Protein AF-A0A2V7R5C9-F1 (afdb_monomer_lite)

Sequence (155 aa):
MPHLMFEWVLRRARTRWPNRAVSVEPVPGDFPAPYDRPGANHTRFVSFADWICPTHCIEPALCPAIGAPRTWEMADAVRELAERLRAGGRPVSGPALFVCKHHVFGVGMFAADAVRAGDRLVQEAGSESAPAEILVGTISSCHGALNLLTLGRAP

pLDDT: mean 93.05, std 7.14, range [53.62, 98.06]

Secondary structure (DSSP, 8-state):
---HHHHHHHHHHHHH-TTS-EEEE---S----SEEEE-GGGPEEEES-SS---TT----SEETTTTEE----HHHHHHHHHHHHHHTT--EEEEEEEEEEEEETTEEEE-HHHHHHHHHHHHHHTTSSS-EEEEEEEE-SSEEEEEEEEE----

Structure (mmCIF, N/CA/C/O backbone):
data_AF-A0A2V7R5C9-F1
#
_entry.id   AF-A0A2V7R5C9-F1
#
loop_
_atom_site.group_PDB
_atom_site.id
_atom_site.type_symbol
_atom_site.label_atom_id
_atom_site.label_alt_id
_atom_site.label_comp_id
_atom_site.label_asym_id
_atom_site.label_entity_id
_atom_site.label_seq_id
_atom_site.pdbx_PDB_ins_code
_atom_site.Cartn_x
_atom_site.Cartn_y
_atom_site.Cartn_z
_atom_site.occupancy
_atom_site.B_iso_or_equiv
_atom_site.auth_seq_id
_atom_site.auth_comp_id
_atom_site.auth_asym_id
_atom_site.auth_atom_id
_atom_site.pdbx_PDB_model_num
ATOM 1 N N . MET A 1 1 ? -5.353 3.659 -8.947 1.00 53.62 1 MET A N 1
ATOM 2 C CA . MET A 1 1 ? -5.647 2.260 -8.569 1.00 53.62 1 MET A CA 1
ATOM 3 C C . MET A 1 1 ? -6.724 2.273 -7.495 1.00 53.62 1 MET A C 1
ATOM 5 O O . MET A 1 1 ? -6.524 2.972 -6.507 1.00 53.62 1 MET A O 1
ATOM 9 N N . PRO A 1 2 ? -7.872 1.602 -7.682 1.00 70.19 2 PRO A N 1
ATOM 10 C CA . PRO A 1 2 ? -8.896 1.552 -6.646 1.00 70.19 2 PRO A CA 1
ATOM 11 C C . PRO A 1 2 ? -8.364 0.745 -5.453 1.00 70.19 2 PRO A C 1
ATOM 13 O O . PRO A 1 2 ? -7.835 -0.353 -5.624 1.00 70.19 2 PRO A O 1
ATOM 16 N N . HIS A 1 3 ? -8.484 1.284 -4.243 1.00 88.69 3 HIS A N 1
ATOM 17 C CA . HIS A 1 3 ? -7.954 0.673 -3.020 1.00 88.69 3 HIS A CA 1
ATOM 18 C C . HIS A 1 3 ? -8.904 -0.412 -2.467 1.00 88.69 3 HIS A C 1
ATOM 20 O O . HIS A 1 3 ? -9.260 -0.437 -1.291 1.00 88.69 3 HIS A O 1
ATOM 26 N N . LEU A 1 4 ? -9.353 -1.319 -3.343 1.00 90.19 4 LEU A N 1
ATOM 27 C CA . LEU A 1 4 ? -10.437 -2.273 -3.067 1.00 90.19 4 LEU A CA 1
ATOM 28 C C . LEU A 1 4 ? -10.132 -3.215 -1.900 1.00 90.19 4 LEU A C 1
ATOM 30 O O . LEU A 1 4 ? -11.039 -3.577 -1.153 1.00 90.19 4 LEU A O 1
ATOM 34 N N . MET A 1 5 ? -8.868 -3.604 -1.725 1.00 95.06 5 MET A N 1
ATOM 35 C CA . MET A 1 5 ? -8.495 -4.498 -0.630 1.00 95.06 5 MET A CA 1
ATOM 36 C C . MET A 1 5 ? -8.593 -3.813 0.733 1.00 95.06 5 MET A C 1
ATOM 38 O O . MET A 1 5 ? -8.994 -4.458 1.699 1.00 95.06 5 MET A O 1
ATOM 42 N N . PHE A 1 6 ? -8.309 -2.511 0.813 1.00 96.25 6 PHE A N 1
ATOM 43 C CA . PHE A 1 6 ? -8.552 -1.753 2.038 1.00 96.25 6 PHE A CA 1
ATOM 44 C C . PHE A 1 6 ? -10.044 -1.633 2.331 1.00 96.25 6 PHE A C 1
ATOM 46 O O . PHE A 1 6 ? -10.461 -1.937 3.443 1.00 96.25 6 PHE A O 1
ATOM 53 N N . GLU A 1 7 ? -10.860 -1.295 1.330 1.00 95.12 7 GLU A N 1
ATOM 54 C CA . GLU A 1 7 ? -12.321 -1.250 1.483 1.00 95.12 7 GLU A CA 1
ATOM 55 C C . GLU A 1 7 ? -12.888 -2.591 1.974 1.00 95.12 7 GLU A C 1
ATOM 57 O O . GLU A 1 7 ? -13.764 -2.637 2.841 1.00 95.12 7 GLU A O 1
ATOM 62 N N . TRP A 1 8 ? -12.361 -3.704 1.460 1.00 96.19 8 TRP A N 1
ATOM 63 C CA . TRP A 1 8 ? -12.718 -5.044 1.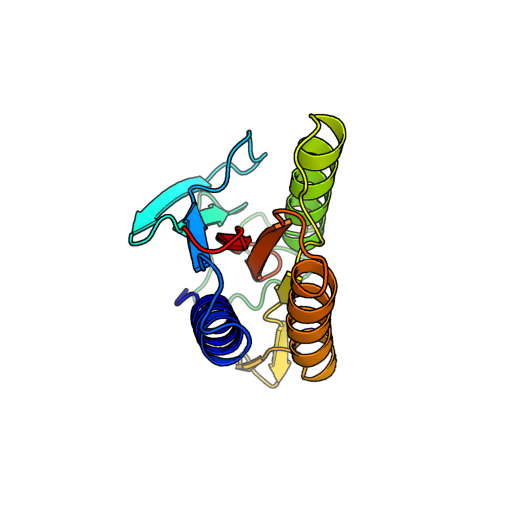915 1.00 96.19 8 TRP A CA 1
ATOM 64 C C . TRP A 1 8 ? -12.319 -5.292 3.378 1.00 96.19 8 TRP A C 1
ATOM 66 O O . TRP A 1 8 ? -13.162 -5.732 4.164 1.00 96.19 8 TRP A O 1
ATOM 76 N N . VAL A 1 9 ? -11.082 -4.965 3.773 1.00 96.62 9 VAL A N 1
ATOM 77 C CA . VAL A 1 9 ? -10.622 -5.083 5.170 1.00 96.62 9 VAL A CA 1
ATOM 78 C C . VAL A 1 9 ? -11.446 -4.200 6.107 1.00 96.62 9 VAL A C 1
ATOM 80 O O . VAL A 1 9 ? -11.881 -4.672 7.155 1.00 96.62 9 VAL A O 1
ATOM 83 N N . LEU A 1 10 ? -11.710 -2.947 5.734 1.00 96.62 10 LEU A N 1
ATOM 84 C CA . LEU A 1 10 ? -12.489 -1.998 6.528 1.00 96.62 10 LEU A CA 1
ATOM 85 C C . LEU A 1 10 ? -13.904 -2.524 6.789 1.00 96.62 10 LEU A C 1
ATOM 87 O O . LEU A 1 10 ? -14.383 -2.506 7.925 1.00 96.62 10 LEU A O 1
ATOM 91 N N . ARG A 1 11 ? -14.569 -3.041 5.749 1.00 96.69 11 ARG A N 1
ATOM 92 C CA . ARG A 1 11 ? -15.891 -3.670 5.888 1.00 96.69 11 ARG A CA 1
ATOM 93 C C . ARG A 1 11 ? -15.831 -4.881 6.814 1.00 96.69 11 ARG A C 1
ATOM 95 O O . ARG A 1 11 ? -16.659 -4.987 7.714 1.00 96.69 11 ARG A O 1
ATOM 102 N N . ARG A 1 12 ? -14.827 -5.751 6.657 1.00 97.06 12 ARG A N 1
ATOM 103 C CA . ARG A 1 12 ? -14.637 -6.914 7.540 1.00 97.06 12 ARG A CA 1
ATOM 104 C C . ARG A 1 12 ? -14.390 -6.516 8.988 1.00 97.06 12 ARG A C 1
ATOM 106 O O . ARG A 1 12 ? -14.970 -7.135 9.872 1.00 97.06 12 ARG A O 1
ATOM 113 N N . ALA A 1 13 ? -13.584 -5.487 9.237 1.00 96.00 13 ALA A N 1
ATOM 114 C CA . ALA A 1 13 ? -13.335 -4.970 10.578 1.00 96.00 13 ALA A CA 1
ATOM 115 C C . ALA A 1 13 ? -14.633 -4.467 11.230 1.00 96.00 13 ALA A C 1
ATOM 117 O O . ALA A 1 13 ? -14.954 -4.879 12.342 1.00 96.00 13 ALA A O 1
ATOM 118 N N . ARG A 1 14 ? -15.432 -3.667 10.512 1.00 96.00 14 ARG A N 1
ATOM 119 C CA . ARG A 1 14 ? -16.734 -3.175 11.001 1.00 96.00 14 ARG A CA 1
ATOM 120 C C . ARG A 1 14 ? -17.719 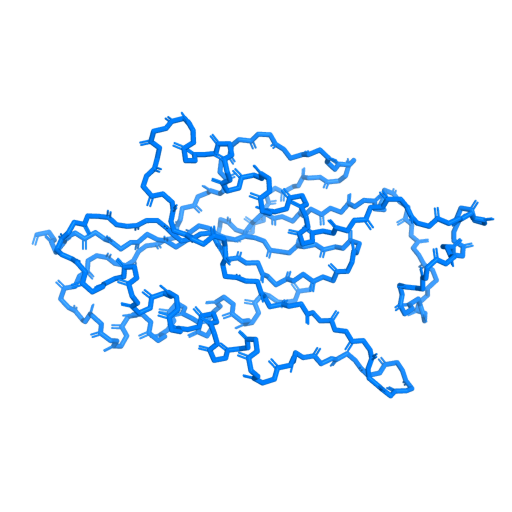-4.303 11.308 1.00 96.00 14 ARG A C 1
ATOM 122 O O . ARG A 1 14 ? -18.405 -4.250 12.320 1.00 96.00 14 ARG A O 1
ATOM 129 N N . THR A 1 15 ? -17.773 -5.337 10.468 1.00 96.56 15 THR A N 1
ATOM 130 C CA . THR A 1 15 ? -18.618 -6.515 10.721 1.00 96.56 15 THR A CA 1
ATOM 131 C C . THR A 1 15 ? -18.116 -7.341 11.905 1.00 96.56 15 THR A C 1
ATOM 133 O O . THR A 1 15 ? -18.918 -7.854 12.678 1.00 96.56 15 THR A O 1
ATOM 136 N N . ARG A 1 16 ? -16.795 -7.487 12.051 1.00 95.25 16 ARG A N 1
ATOM 137 C CA . ARG A 1 16 ? -16.173 -8.302 13.101 1.00 95.25 16 ARG A CA 1
ATOM 138 C C . ARG A 1 16 ? -16.289 -7.661 14.483 1.00 95.25 16 ARG A C 1
ATOM 140 O O . ARG A 1 16 ? -16.470 -8.379 15.462 1.00 95.25 16 ARG A O 1
ATOM 147 N N . TRP A 1 17 ? -16.205 -6.335 14.564 1.00 92.62 17 TRP A N 1
ATOM 148 C CA . TRP A 1 17 ? -16.277 -5.594 15.822 1.00 92.62 17 TRP A CA 1
ATOM 149 C C . TRP A 1 17 ? -17.340 -4.491 15.768 1.00 92.62 17 TRP A C 1
ATOM 151 O O . TRP A 1 17 ? -16.994 -3.310 15.741 1.00 92.62 17 TRP A O 1
ATOM 161 N N . PRO A 1 18 ? -18.637 -4.847 15.808 1.00 90.62 18 PRO A N 1
ATOM 162 C CA . PRO A 1 18 ? -19.720 -3.863 15.750 1.00 90.62 18 PRO A CA 1
ATOM 163 C C . PRO A 1 18 ? -19.719 -2.891 16.941 1.00 90.62 18 PRO A C 1
ATOM 165 O O . PRO A 1 18 ? -20.233 -1.784 16.831 1.00 90.62 18 PRO A O 1
ATOM 168 N N . ASN A 1 19 ? -19.103 -3.286 18.061 1.00 89.94 19 ASN A N 1
ATOM 169 C CA . ASN A 1 19 ? -19.026 -2.506 19.297 1.00 89.94 19 ASN A CA 1
ATOM 170 C C . ASN A 1 19 ? -17.645 -1.855 19.510 1.00 89.94 19 ASN A C 1
ATOM 172 O O . ASN A 1 19 ? -17.271 -1.577 20.645 1.00 89.94 19 ASN A O 1
ATOM 176 N N . ARG A 1 20 ? -16.837 -1.668 18.459 1.00 89.44 20 ARG A N 1
ATOM 177 C CA . ARG A 1 20 ? -15.567 -0.924 18.529 1.00 89.44 20 ARG A CA 1
ATOM 178 C C . ARG A 1 20 ? -15.617 0.291 17.613 1.00 89.44 20 ARG A C 1
ATOM 180 O O . ARG A 1 20 ? -16.244 0.252 16.558 1.00 89.44 20 ARG A O 1
ATOM 187 N N . ALA A 1 21 ? -14.899 1.348 17.984 1.00 92.88 21 ALA A N 1
ATOM 188 C CA . ALA A 1 21 ? -14.643 2.447 17.064 1.00 92.88 21 ALA A CA 1
ATOM 189 C C . ALA A 1 21 ? -13.718 1.957 15.936 1.00 92.88 21 ALA A C 1
ATOM 191 O O . ALA A 1 21 ? -12.579 1.572 16.195 1.00 92.88 21 ALA A O 1
ATOM 192 N N . VAL A 1 22 ? -14.216 1.956 14.697 1.00 95.56 22 VAL A N 1
ATOM 193 C CA . VAL A 1 22 ? -13.447 1.612 13.490 1.00 95.56 22 VAL A CA 1
ATOM 194 C C . VAL A 1 22 ? -13.396 2.839 12.581 1.00 95.56 22 VAL A C 1
ATOM 196 O O . VAL A 1 22 ? -14.393 3.154 11.919 1.00 95.56 22 VAL A O 1
ATOM 199 N N . SER A 1 23 ? -12.254 3.531 12.544 1.00 95.12 23 SER A N 1
ATOM 200 C CA . SER A 1 23 ? -12.047 4.723 11.709 1.00 95.12 23 SER A CA 1
ATOM 201 C C . SER A 1 23 ? -10.886 4.548 10.727 1.00 95.12 23 SER A C 1
ATOM 203 O O . SER A 1 23 ? -10.248 3.495 10.645 1.00 95.12 23 SER A O 1
ATOM 205 N N . VAL A 1 24 ? -10.704 5.557 9.880 1.00 96.25 24 VAL A N 1
ATOM 206 C CA . VAL A 1 24 ? -9.621 5.632 8.905 1.00 96.25 24 VAL A CA 1
ATOM 207 C C . VAL A 1 24 ? -8.932 6.959 9.133 1.00 96.25 24 VAL A C 1
ATOM 209 O O . VAL A 1 24 ? -9.595 7.990 9.084 1.00 96.25 24 VAL A O 1
ATOM 212 N N . GLU A 1 25 ? -7.628 6.925 9.355 1.00 95.56 25 GLU A N 1
ATOM 213 C CA . GLU A 1 25 ? -6.825 8.118 9.605 1.00 95.56 25 GLU A CA 1
ATOM 214 C C . GLU A 1 25 ? -5.838 8.368 8.453 1.00 95.56 25 GLU A C 1
ATOM 216 O O . GLU A 1 25 ? -5.492 7.435 7.710 1.00 95.56 25 GLU A O 1
ATOM 221 N N . PRO A 1 26 ? -5.347 9.612 8.288 1.00 95.44 26 PRO A N 1
ATOM 222 C CA . PRO A 1 26 ? -4.227 9.897 7.400 1.00 95.44 26 PRO A CA 1
ATOM 223 C C . PRO A 1 26 ? -3.009 9.028 7.733 1.00 95.44 26 PRO A C 1
ATOM 225 O O . PRO A 1 26 ? -2.638 8.885 8.896 1.00 95.44 26 PRO A O 1
ATOM 228 N N . VAL A 1 27 ? -2.345 8.490 6.707 1.00 96.81 27 VAL A N 1
ATOM 229 C CA . VAL A 1 27 ? -1.058 7.793 6.866 1.00 96.81 27 VAL A CA 1
ATOM 230 C C . VAL A 1 27 ? 0.035 8.829 7.162 1.00 96.81 27 VAL A C 1
ATOM 232 O O . VAL A 1 27 ? 0.361 9.609 6.262 1.00 96.81 27 VAL A O 1
ATOM 235 N N . PRO A 1 28 ? 0.625 8.859 8.371 1.00 95.56 28 PRO A N 1
ATOM 236 C CA . PRO A 1 28 ? 1.561 9.910 8.751 1.00 95.56 28 PRO A CA 1
ATOM 237 C C . PRO A 1 28 ? 3.003 9.572 8.371 1.00 95.56 28 PRO A C 1
ATOM 239 O O . PRO A 1 28 ? 3.302 8.478 7.891 1.00 95.56 28 PRO A O 1
ATOM 242 N N . GLY A 1 29 ? 3.897 10.523 8.639 1.00 94.06 29 GLY A N 1
ATOM 243 C CA . GLY A 1 29 ? 5.334 10.394 8.420 1.00 94.06 29 GLY A CA 1
ATOM 244 C C . GLY A 1 29 ? 5.741 10.599 6.965 1.00 94.06 29 GLY A C 1
ATOM 245 O O . GLY A 1 29 ? 4.907 10.608 6.059 1.00 94.06 29 GLY A O 1
ATOM 246 N N . ASP A 1 30 ? 7.038 10.750 6.742 1.00 94.06 30 ASP A N 1
ATOM 247 C CA . ASP A 1 30 ? 7.586 10.937 5.402 1.00 94.06 30 ASP A CA 1
ATOM 248 C C . ASP A 1 30 ? 7.688 9.603 4.655 1.00 94.06 30 ASP A C 1
ATOM 250 O O . ASP A 1 30 ? 7.996 8.550 5.237 1.00 94.06 30 ASP A O 1
ATOM 254 N N . PHE A 1 31 ? 7.438 9.658 3.347 1.00 96.00 31 PHE A N 1
ATOM 255 C CA . PHE A 1 31 ? 7.565 8.522 2.446 1.00 96.00 31 PHE A CA 1
ATOM 256 C C . PHE A 1 31 ? 8.584 8.866 1.354 1.00 96.00 31 PHE A C 1
ATOM 258 O O . PHE A 1 31 ? 8.430 9.894 0.696 1.00 96.00 31 PHE A O 1
ATOM 265 N N . PRO A 1 32 ? 9.633 8.050 1.144 1.00 92.62 32 PRO A N 1
ATOM 266 C CA . PRO A 1 32 ? 10.734 8.389 0.246 1.00 92.62 32 PRO A CA 1
ATOM 267 C C . PRO A 1 32 ? 10.374 8.101 -1.220 1.00 92.62 32 PRO A C 1
ATOM 269 O O . PRO A 1 32 ? 11.072 7.358 -1.903 1.00 92.62 32 PRO A O 1
ATOM 272 N N . ALA A 1 33 ? 9.261 8.655 -1.702 1.00 95.62 33 ALA A N 1
ATOM 273 C CA . ALA A 1 33 ? 8.820 8.526 -3.084 1.00 95.62 33 ALA A CA 1
ATOM 274 C C . ALA A 1 33 ? 8.669 9.914 -3.728 1.00 95.62 33 ALA A C 1
ATOM 276 O O . ALA A 1 33 ? 8.151 10.827 -3.086 1.00 95.62 33 ALA A O 1
ATOM 277 N N . PRO A 1 34 ? 9.089 10.087 -4.993 1.00 96.00 34 PRO A N 1
ATOM 278 C CA . PRO A 1 34 ? 8.988 11.362 -5.696 1.00 96.00 34 PRO A CA 1
ATOM 279 C C . PRO A 1 34 ? 7.532 11.803 -5.891 1.00 96.00 34 PRO A C 1
ATOM 281 O O . PRO A 1 34 ? 7.235 12.997 -5.871 1.00 96.00 34 PRO A O 1
ATOM 284 N N . TYR A 1 35 ? 6.605 10.850 -6.026 1.00 96.56 35 TYR A N 1
ATOM 285 C CA . TYR A 1 35 ? 5.180 11.128 -5.968 1.00 96.56 35 TYR A CA 1
ATOM 286 C C . TYR A 1 35 ? 4.608 10.686 -4.624 1.00 96.56 35 TYR A C 1
ATOM 288 O O . TYR A 1 35 ? 4.629 9.501 -4.287 1.00 96.56 35 TYR A O 1
ATOM 296 N N . ASP A 1 36 ? 4.027 11.638 -3.903 1.00 97.25 36 ASP A N 1
ATOM 297 C CA . ASP A 1 36 ? 3.338 11.414 -2.638 1.00 97.25 36 ASP A CA 1
ATOM 298 C C . ASP A 1 36 ? 2.216 12.443 -2.479 1.00 97.25 36 ASP A C 1
ATOM 300 O O . ASP A 1 36 ? 2.459 13.650 -2.368 1.00 97.25 36 ASP A O 1
ATOM 304 N N . ARG A 1 37 ? 0.963 11.987 -2.561 1.00 95.69 37 ARG A N 1
ATOM 305 C CA . ARG A 1 37 ? -0.214 12.860 -2.550 1.00 95.69 37 ARG A CA 1
ATOM 306 C C . ARG A 1 37 ? -1.331 12.296 -1.677 1.00 95.69 37 ARG A C 1
ATOM 308 O O . ARG A 1 37 ? -1.657 11.112 -1.795 1.00 95.69 37 ARG A O 1
ATOM 315 N N . PRO A 1 38 ? -1.996 13.138 -0.869 1.00 95.25 38 PRO A N 1
ATOM 316 C CA . PRO A 1 38 ? -3.250 12.754 -0.244 1.00 95.25 38 PRO A CA 1
ATOM 317 C C . PRO A 1 38 ? -4.354 12.637 -1.302 1.00 95.25 38 PRO A C 1
ATOM 319 O O . PRO A 1 38 ? -4.364 13.342 -2.312 1.00 95.25 38 PRO A O 1
ATOM 322 N N . GLY A 1 39 ? -5.303 11.749 -1.048 1.00 91.56 39 GLY A N 1
ATOM 323 C CA . GLY A 1 39 ? -6.510 11.540 -1.830 1.00 91.56 39 GLY A CA 1
ATOM 324 C C . GLY A 1 39 ? -7.762 11.563 -0.958 1.00 91.56 39 GLY A C 1
ATOM 325 O O . GLY A 1 39 ? -7.724 11.894 0.228 1.00 91.56 39 GLY A O 1
ATOM 326 N N . ALA A 1 40 ? -8.895 11.190 -1.551 1.00 90.00 40 ALA A N 1
ATOM 327 C CA . ALA A 1 40 ? -10.149 11.049 -0.819 1.00 90.00 40 ALA A CA 1
ATOM 328 C C . ALA A 1 40 ? -10.067 9.936 0.246 1.00 90.00 40 ALA A C 1
ATOM 330 O O . ALA A 1 40 ? -9.284 8.988 0.123 1.00 90.00 40 ALA A O 1
ATOM 331 N N . ASN A 1 41 ? -10.904 10.042 1.284 1.00 89.56 41 ASN A N 1
ATOM 332 C CA . ASN A 1 41 ? -11.021 9.055 2.366 1.00 89.56 41 ASN A CA 1
ATOM 333 C C . ASN A 1 41 ? -9.677 8.727 3.043 1.00 89.56 41 ASN A C 1
ATOM 335 O O . ASN A 1 41 ? -9.387 7.568 3.332 1.00 89.56 41 ASN A O 1
ATOM 339 N N . HIS A 1 42 ? -8.832 9.744 3.237 1.00 95.38 42 HIS A N 1
ATOM 340 C CA . HIS A 1 42 ? -7.500 9.626 3.849 1.00 95.38 42 HIS A CA 1
ATOM 341 C C . HIS A 1 42 ? -6.526 8.681 3.125 1.00 95.38 42 HIS A C 1
ATOM 343 O O . HIS A 1 42 ? -5.481 8.338 3.677 1.00 95.38 42 HIS A O 1
ATOM 349 N N . THR A 1 43 ? -6.838 8.283 1.888 1.00 96.56 43 THR A N 1
ATOM 350 C CA . THR A 1 43 ? -5.924 7.480 1.072 1.00 96.56 43 THR A CA 1
ATOM 351 C C . THR A 1 43 ? -4.682 8.307 0.764 1.00 96.56 43 THR A C 1
ATO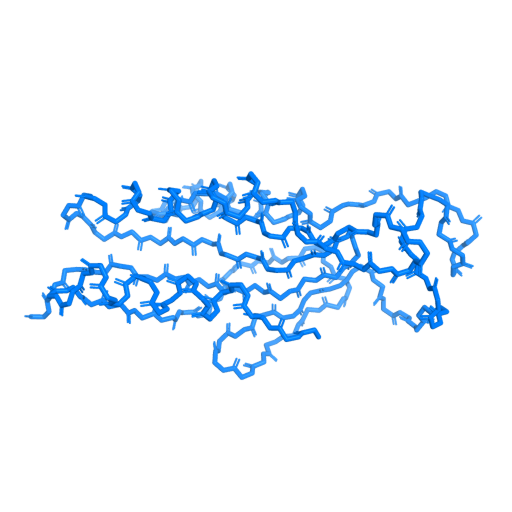M 353 O O . THR A 1 43 ? -4.799 9.434 0.290 1.00 96.56 43 THR A O 1
ATOM 356 N N . ARG A 1 44 ? -3.492 7.754 0.974 1.00 97.25 44 ARG A N 1
ATOM 357 C CA . ARG A 1 44 ? -2.225 8.331 0.514 1.00 97.25 44 ARG A CA 1
ATOM 358 C C . ARG A 1 44 ? -1.757 7.575 -0.722 1.00 97.25 44 ARG A C 1
ATOM 360 O O . ARG A 1 44 ? -1.592 6.356 -0.680 1.00 97.25 44 ARG A O 1
ATOM 367 N N . PHE A 1 45 ? -1.573 8.288 -1.825 1.00 97.25 45 PHE A N 1
ATOM 368 C CA . PHE A 1 45 ? -1.078 7.734 -3.079 1.00 97.25 45 PHE A CA 1
ATOM 369 C C . PHE A 1 45 ? 0.413 8.012 -3.213 1.00 97.25 45 PHE A C 1
ATOM 371 O O . PHE A 1 45 ? 0.822 9.171 -3.224 1.00 97.25 45 PHE A O 1
ATOM 378 N N . VAL A 1 46 ? 1.203 6.951 -3.360 1.00 97.75 46 VAL A N 1
ATOM 379 C CA . VAL A 1 46 ? 2.664 7.017 -3.467 1.00 97.75 46 VAL A CA 1
ATOM 380 C C . VAL A 1 46 ? 3.154 6.346 -4.746 1.00 97.75 46 VAL A C 1
ATOM 382 O O . VAL A 1 46 ? 2.574 5.354 -5.204 1.00 97.75 46 VAL A O 1
ATOM 385 N N . SER A 1 47 ? 4.220 6.876 -5.343 1.00 97.19 47 SER A N 1
ATOM 386 C CA . SER A 1 47 ? 4.874 6.244 -6.487 1.00 97.19 47 SER A CA 1
ATOM 387 C C . SER A 1 47 ? 6.342 6.616 -6.641 1.00 97.19 47 SER A C 1
ATOM 389 O O . SER A 1 47 ? 6.714 7.780 -6.516 1.00 97.19 47 SER A O 1
ATOM 391 N N . PHE A 1 48 ? 7.145 5.613 -7.002 1.00 97.06 48 PHE A N 1
ATOM 392 C CA . PHE A 1 48 ? 8.530 5.785 -7.443 1.00 97.06 48 PHE A CA 1
ATOM 393 C C . PHE A 1 48 ? 8.677 6.284 -8.882 1.00 97.06 48 PHE A C 1
ATOM 395 O O . PHE A 1 48 ? 9.763 6.706 -9.260 1.00 97.06 48 PHE A O 1
ATOM 402 N N . ALA A 1 49 ? 7.608 6.237 -9.676 1.00 93.75 49 ALA A N 1
ATOM 403 C CA . ALA A 1 49 ? 7.583 6.804 -11.013 1.00 93.75 49 ALA A CA 1
ATOM 404 C C . ALA A 1 49 ? 6.929 8.189 -10.953 1.00 93.75 49 ALA A C 1
ATOM 406 O O . ALA A 1 49 ? 5.713 8.303 -10.794 1.00 93.75 49 ALA A O 1
ATOM 407 N N . ASP A 1 50 ? 7.733 9.239 -11.104 1.00 91.19 50 ASP A N 1
ATOM 408 C CA . ASP A 1 50 ? 7.271 10.613 -11.350 1.00 91.19 50 ASP A CA 1
ATOM 409 C C . ASP A 1 50 ? 7.088 10.915 -12.851 1.00 91.19 50 ASP A C 1
ATOM 411 O O . ASP A 1 50 ? 6.799 12.044 -13.249 1.00 91.19 50 ASP A O 1
ATOM 415 N N . TRP A 1 51 ? 7.180 9.876 -13.684 1.00 93.69 51 TRP A N 1
ATOM 416 C CA . TRP A 1 51 ? 6.919 9.874 -15.120 1.00 93.69 51 TRP A CA 1
ATOM 417 C C . TRP A 1 51 ? 5.731 8.969 -15.480 1.00 93.69 51 TRP A C 1
ATOM 419 O O . TRP A 1 51 ? 5.202 8.207 -14.668 1.00 93.69 51 TRP A O 1
ATOM 429 N N . ILE A 1 52 ? 5.334 9.007 -16.753 1.00 91.94 52 ILE A N 1
ATOM 430 C CA . ILE A 1 52 ? 4.308 8.117 -17.306 1.00 91.94 52 ILE A CA 1
ATOM 431 C C . ILE A 1 52 ? 4.981 6.861 -17.870 1.00 91.94 52 ILE A C 1
ATOM 433 O O . ILE A 1 52 ? 5.760 6.929 -18.819 1.00 91.94 52 ILE A O 1
ATOM 437 N N . CYS A 1 53 ? 4.684 5.702 -17.281 1.00 93.25 53 CYS A N 1
ATOM 438 C CA . CYS A 1 53 ? 5.141 4.404 -17.783 1.00 93.25 53 CYS A CA 1
ATOM 439 C C . CYS A 1 53 ? 4.399 3.990 -19.072 1.00 93.25 53 CYS A C 1
ATOM 441 O O . CYS A 1 53 ? 3.260 4.414 -19.290 1.00 93.25 53 CYS A O 1
ATOM 443 N N . PRO A 1 54 ? 4.977 3.089 -19.895 1.00 90.12 54 PRO A N 1
ATOM 444 C CA . PRO A 1 54 ? 4.245 2.448 -20.985 1.00 90.12 54 PRO A CA 1
ATOM 445 C C . PRO A 1 54 ? 2.968 1.768 -20.478 1.00 90.12 54 PRO A C 1
ATOM 447 O O . PRO A 1 54 ? 2.973 1.146 -19.417 1.00 90.12 54 PRO A O 1
ATOM 450 N N . THR A 1 55 ? 1.890 1.818 -21.263 1.00 85.81 55 THR A N 1
ATOM 451 C CA . THR A 1 55 ? 0.563 1.308 -20.863 1.00 85.81 55 THR A CA 1
ATOM 452 C C . THR A 1 55 ? 0.562 -0.172 -20.470 1.00 85.81 55 THR A C 1
ATOM 454 O O . THR A 1 55 ? -0.240 -0.593 -19.647 1.00 85.81 55 THR A O 1
ATOM 457 N N . HIS A 1 56 ? 1.471 -0.963 -21.041 1.00 85.06 56 HIS A N 1
ATOM 458 C CA . HIS A 1 56 ? 1.613 -2.399 -20.792 1.00 85.06 56 HIS A CA 1
ATOM 459 C C . HIS A 1 56 ? 2.769 -2.723 -19.828 1.00 85.06 56 HIS A C 1
ATOM 461 O O . HIS A 1 56 ? 3.268 -3.848 -19.815 1.00 85.06 56 HIS A O 1
ATOM 467 N N . CYS A 1 57 ? 3.237 -1.744 -19.045 1.00 90.81 57 CYS A N 1
ATOM 468 C CA . CYS A 1 57 ? 4.273 -1.973 -18.048 1.00 90.81 57 CYS A CA 1
ATOM 469 C C . CYS A 1 57 ? 3.784 -2.999 -17.018 1.00 90.81 57 CYS A C 1
ATOM 471 O O . CYS A 1 57 ? 2.839 -2.754 -16.276 1.00 90.81 57 CYS A O 1
ATOM 473 N N . ILE A 1 58 ? 4.456 -4.148 -16.972 1.00 91.31 58 ILE A N 1
ATOM 474 C CA . ILE A 1 58 ? 4.206 -5.212 -15.990 1.00 91.31 58 ILE A CA 1
ATOM 475 C C . ILE A 1 58 ? 5.094 -5.085 -14.748 1.00 91.31 58 ILE A C 1
ATOM 477 O O . ILE A 1 58 ? 5.229 -6.034 -13.983 1.00 91.31 58 ILE A O 1
ATOM 481 N N . GLU A 1 59 ? 5.759 -3.938 -14.612 1.00 93.06 59 GLU A N 1
ATOM 482 C CA . GLU A 1 59 ? 6.761 -3.665 -13.584 1.00 93.06 59 GLU A CA 1
ATOM 483 C C . GLU A 1 59 ? 7.883 -4.724 -13.563 1.00 93.06 59 GLU A C 1
ATOM 485 O O . GLU A 1 59 ? 8.124 -5.384 -12.548 1.00 93.06 59 GLU A O 1
ATOM 490 N N . PRO A 1 60 ? 8.601 -4.906 -14.685 1.00 91.88 60 PRO A N 1
ATOM 491 C CA . PRO A 1 60 ? 9.732 -5.829 -14.756 1.00 91.88 60 PRO A CA 1
ATOM 492 C C . PRO A 1 60 ? 10.939 -5.332 -13.946 1.00 91.88 60 PRO A C 1
ATOM 494 O O . PRO A 1 60 ? 11.049 -4.148 -13.625 1.00 91.88 60 PRO A O 1
ATOM 497 N N . ALA A 1 61 ? 11.885 -6.237 -13.674 1.00 94.06 61 ALA A N 1
ATOM 498 C CA . ALA A 1 61 ? 13.136 -5.905 -12.990 1.00 94.06 61 ALA A CA 1
ATOM 499 C C . ALA A 1 61 ? 13.985 -4.875 -13.758 1.00 94.06 61 ALA A C 1
ATOM 501 O O . ALA A 1 61 ? 14.644 -4.057 -13.133 1.00 94.06 61 ALA A O 1
ATOM 502 N N . LEU A 1 62 ? 13.955 -4.877 -15.096 1.00 96.06 62 LEU A N 1
ATOM 503 C CA . LEU A 1 62 ? 14.551 -3.824 -15.926 1.00 96.06 62 LEU A CA 1
ATOM 504 C C . LEU A 1 62 ? 13.467 -2.815 -16.309 1.00 96.06 62 LEU A C 1
ATOM 506 O O . LEU A 1 62 ? 12.597 -3.129 -17.117 1.00 96.06 62 LEU A O 1
ATOM 510 N N . CYS A 1 63 ? 13.505 -1.612 -15.743 1.00 95.50 63 CYS A N 1
ATOM 511 C CA . CYS A 1 63 ? 12.463 -0.621 -15.974 1.00 95.50 63 CYS A CA 1
ATOM 512 C C . CYS A 1 63 ? 12.549 -0.055 -17.406 1.00 95.50 63 CYS A C 1
ATOM 514 O O . CYS A 1 63 ? 13.586 0.498 -17.779 1.00 95.50 63 CYS A O 1
ATOM 516 N N . PRO A 1 64 ? 11.465 -0.116 -18.202 1.00 94.25 64 PRO A N 1
ATOM 517 C CA . PRO A 1 64 ? 11.486 0.353 -19.587 1.00 94.25 64 PRO A CA 1
ATOM 518 C C . PRO A 1 64 ? 11.582 1.878 -19.711 1.00 94.25 64 PRO A C 1
ATOM 520 O O . PRO A 1 64 ? 12.018 2.371 -20.742 1.00 94.25 64 PRO A O 1
ATOM 523 N N . ALA A 1 65 ? 11.176 2.627 -18.681 1.00 94.38 65 ALA A N 1
ATOM 524 C CA . ALA A 1 65 ? 11.203 4.088 -18.715 1.00 94.38 65 ALA A CA 1
ATOM 525 C C . ALA A 1 65 ? 12.609 4.660 -18.481 1.00 94.38 65 ALA A C 1
ATOM 527 O O . ALA A 1 65 ? 12.984 5.630 -19.129 1.00 94.38 65 ALA A O 1
ATOM 528 N N . ILE A 1 66 ? 13.390 4.049 -17.582 1.00 94.19 66 ILE A N 1
ATOM 529 C CA . ILE A 1 66 ? 14.754 4.506 -17.257 1.00 94.19 66 ILE A CA 1
ATOM 530 C C . ILE A 1 66 ? 15.849 3.674 -17.939 1.00 94.19 66 ILE A C 1
ATOM 532 O O . ILE A 1 66 ? 17.021 4.023 -17.857 1.00 94.19 66 ILE A O 1
ATOM 536 N N . GLY A 1 67 ? 15.493 2.556 -18.582 1.00 95.25 67 GLY A N 1
ATOM 537 C CA . GLY A 1 67 ? 16.444 1.678 -19.271 1.00 95.25 67 GLY A CA 1
ATOM 538 C C . GLY A 1 67 ? 17.440 0.968 -18.345 1.00 95.25 67 GLY A C 1
ATOM 539 O O . GLY A 1 67 ? 18.495 0.539 -18.802 1.00 95.25 67 GLY A O 1
ATOM 540 N N . ALA A 1 68 ? 17.128 0.851 -17.053 1.00 96.38 68 ALA A N 1
ATOM 541 C CA . ALA A 1 68 ? 18.034 0.349 -16.021 1.00 96.38 68 ALA A CA 1
ATOM 542 C C . ALA A 1 68 ? 17.304 -0.547 -15.004 1.00 96.38 68 ALA A C 1
ATOM 544 O O . ALA A 1 68 ? 16.066 -0.519 -14.936 1.00 96.38 68 ALA A O 1
ATOM 545 N N . PRO A 1 69 ? 18.035 -1.378 -14.232 1.00 97.31 69 PRO A N 1
ATOM 546 C CA . PRO A 1 69 ? 17.434 -2.185 -13.181 1.00 97.31 69 PRO A CA 1
ATOM 547 C C . PRO A 1 69 ? 16.661 -1.318 -12.187 1.00 97.31 69 PRO A C 1
ATOM 549 O O . PRO A 1 69 ? 17.144 -0.279 -11.740 1.00 97.31 69 PRO A O 1
ATOM 552 N N . ARG A 1 70 ? 15.458 -1.762 -11.830 1.00 95.06 70 ARG A N 1
ATOM 553 C CA . ARG A 1 70 ? 14.679 -1.194 -10.739 1.00 95.06 70 ARG A CA 1
ATOM 554 C C . ARG A 1 70 ? 15.420 -1.451 -9.428 1.00 95.06 70 ARG A C 1
ATOM 556 O O . ARG A 1 70 ? 15.759 -2.590 -9.121 1.00 95.06 70 ARG A O 1
ATOM 563 N N . THR A 1 71 ? 15.617 -0.397 -8.646 1.00 95.06 71 THR A N 1
ATOM 564 C CA . THR A 1 71 ? 16.302 -0.445 -7.343 1.00 95.06 71 THR A CA 1
ATOM 565 C C . THR A 1 71 ? 15.352 -0.254 -6.160 1.00 95.06 71 THR A C 1
ATOM 567 O O . THR A 1 71 ? 15.800 -0.053 -5.037 1.00 95.06 71 THR A O 1
ATOM 570 N N . TRP A 1 72 ? 14.041 -0.303 -6.403 1.00 95.88 72 TRP A N 1
ATOM 571 C CA . TRP A 1 72 ? 12.998 -0.058 -5.412 1.00 95.88 72 TRP A CA 1
ATOM 572 C C . TRP A 1 72 ? 11.936 -1.158 -5.408 1.00 95.88 72 TRP A C 1
ATOM 574 O O . TRP A 1 72 ? 11.632 -1.760 -6.437 1.00 95.88 72 TRP A O 1
ATOM 584 N N . GLU A 1 73 ? 11.305 -1.345 -4.253 1.00 96.44 73 GLU A N 1
ATOM 585 C CA . GLU A 1 73 ? 10.082 -2.126 -4.082 1.00 96.44 73 GLU A CA 1
ATOM 586 C C . GLU A 1 73 ? 9.158 -1.394 -3.105 1.00 96.44 73 GLU A C 1
ATOM 588 O O . GLU A 1 73 ? 9.530 -1.105 -1.967 1.00 96.44 73 GLU A O 1
ATOM 593 N N . MET A 1 74 ? 7.920 -1.109 -3.521 1.00 97.44 74 MET A N 1
ATOM 594 C CA . MET A 1 74 ? 6.938 -0.423 -2.669 1.00 97.44 74 MET A CA 1
ATOM 595 C C . MET A 1 74 ? 6.675 -1.176 -1.363 1.00 97.44 74 MET A C 1
ATOM 597 O O . MET A 1 74 ? 6.469 -0.561 -0.321 1.00 97.44 74 MET A O 1
ATOM 601 N N . ALA A 1 75 ? 6.703 -2.511 -1.399 1.00 97.25 75 ALA A N 1
ATOM 602 C CA . ALA A 1 75 ? 6.485 -3.323 -0.209 1.00 97.25 75 ALA A CA 1
ATOM 603 C C . ALA A 1 75 ? 7.534 -3.043 0.875 1.00 97.25 75 ALA A C 1
ATOM 605 O O . ALA A 1 75 ? 7.185 -3.003 2.054 1.00 97.25 75 ALA A O 1
ATOM 606 N N . ASP A 1 76 ? 8.784 -2.812 0.480 1.00 97.94 76 ASP A N 1
ATOM 607 C CA . ASP A 1 76 ? 9.880 -2.562 1.411 1.00 97.94 76 ASP A CA 1
ATOM 608 C C . ASP A 1 76 ? 9.757 -1.158 2.005 1.00 97.94 76 ASP A C 1
ATOM 610 O O . ASP A 1 76 ? 9.713 -1.018 3.225 1.00 97.94 76 ASP A O 1
ATOM 614 N N . ALA A 1 77 ? 9.501 -0.142 1.178 1.00 98.00 77 ALA A N 1
ATOM 615 C CA . ALA A 1 77 ? 9.275 1.222 1.660 1.00 98.00 77 ALA A CA 1
ATOM 616 C C . ALA A 1 77 ? 8.071 1.344 2.620 1.00 98.00 77 ALA A C 1
ATOM 618 O O . ALA A 1 77 ? 8.113 2.105 3.590 1.00 98.00 77 ALA A O 1
ATOM 619 N N . VAL A 1 78 ? 6.993 0.580 2.396 1.00 98.06 78 VAL A N 1
ATOM 620 C CA . VAL A 1 78 ? 5.832 0.562 3.306 1.00 98.06 78 VAL A CA 1
ATOM 621 C C . VAL A 1 78 ? 6.143 -0.178 4.613 1.00 98.06 78 VAL A C 1
ATOM 623 O O . VAL A 1 78 ? 5.672 0.243 5.673 1.00 98.06 78 VAL A O 1
ATOM 626 N N . ARG A 1 79 ? 6.948 -1.250 4.579 1.00 98.00 79 ARG A N 1
ATOM 627 C CA . ARG A 1 79 ? 7.429 -1.922 5.802 1.00 98.00 79 ARG A CA 1
ATOM 628 C C . ARG A 1 79 ? 8.323 -1.002 6.622 1.00 98.00 79 ARG A C 1
ATOM 630 O O . ARG A 1 79 ? 8.077 -0.852 7.815 1.00 98.00 79 ARG A O 1
ATOM 637 N N . GLU A 1 80 ? 9.269 -0.326 5.979 1.00 97.88 80 GLU A N 1
ATOM 638 C CA . GLU A 1 80 ? 10.135 0.656 6.633 1.00 97.88 80 GLU A CA 1
ATOM 639 C C . GLU A 1 80 ? 9.328 1.809 7.243 1.00 97.88 80 GLU A C 1
ATOM 641 O O . GLU A 1 80 ? 9.622 2.250 8.353 1.00 97.88 80 GLU A O 1
ATOM 646 N N . LEU A 1 81 ? 8.276 2.290 6.563 1.00 97.94 81 LEU A N 1
ATOM 647 C CA . LEU A 1 81 ? 7.374 3.282 7.150 1.00 97.94 81 LEU A CA 1
ATOM 648 C C . LEU A 1 81 ? 6.722 2.738 8.430 1.00 97.94 81 LEU A C 1
ATOM 650 O O . LEU A 1 81 ? 6.754 3.410 9.458 1.00 97.94 81 LEU A O 1
ATOM 654 N N . ALA A 1 82 ? 6.154 1.529 8.395 1.00 97.69 82 ALA A N 1
ATOM 655 C CA . ALA A 1 82 ? 5.541 0.922 9.578 1.00 97.69 82 ALA A CA 1
ATOM 656 C C . ALA A 1 82 ? 6.546 0.758 10.733 1.00 97.69 82 ALA A C 1
ATOM 658 O O . ALA A 1 82 ? 6.202 1.003 11.888 1.00 97.69 82 ALA A O 1
ATOM 659 N N . GLU A 1 83 ? 7.789 0.382 10.428 1.00 97.50 83 GLU A N 1
ATOM 660 C CA . GLU A 1 83 ? 8.879 0.288 11.403 1.00 97.50 83 GLU A CA 1
ATOM 661 C C . GLU A 1 83 ? 9.220 1.640 12.022 1.00 97.50 83 GLU A C 1
ATOM 663 O O . GLU A 1 83 ? 9.279 1.739 13.247 1.00 97.50 83 GLU A O 1
ATOM 668 N N . ARG A 1 84 ? 9.367 2.697 11.212 1.00 97.44 84 ARG A N 1
ATOM 669 C CA . ARG A 1 84 ? 9.603 4.059 11.715 1.00 97.44 84 ARG A CA 1
ATOM 670 C C . ARG A 1 84 ? 8.463 4.543 12.608 1.00 97.44 84 ARG A C 1
ATOM 672 O O . ARG A 1 84 ? 8.720 5.124 13.658 1.00 97.44 84 ARG A O 1
ATOM 679 N N . LEU A 1 85 ? 7.211 4.277 12.231 1.00 96.81 85 LEU A N 1
ATOM 680 C CA . LEU A 1 85 ? 6.048 4.647 13.043 1.00 96.81 85 LEU A CA 1
ATOM 681 C C . LEU A 1 85 ? 6.034 3.910 14.391 1.00 96.81 85 LEU A C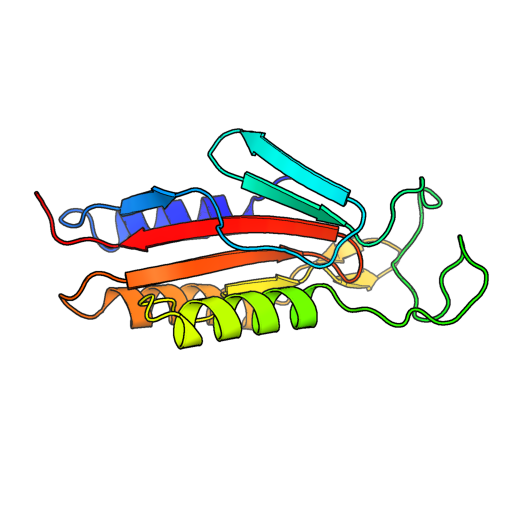 1
ATOM 683 O O . LEU A 1 85 ? 5.772 4.535 15.419 1.00 96.81 85 LEU A O 1
ATOM 687 N N . ARG A 1 86 ? 6.365 2.611 14.400 1.00 96.12 86 ARG A N 1
ATOM 688 C CA . ARG A 1 86 ? 6.520 1.824 15.634 1.00 96.12 86 ARG A CA 1
ATOM 689 C C . ARG A 1 86 ? 7.663 2.340 16.505 1.00 96.12 86 ARG A C 1
ATOM 691 O O . ARG A 1 86 ? 7.478 2.511 17.704 1.00 96.12 86 ARG A O 1
ATOM 698 N N . ALA A 1 87 ? 8.823 2.624 15.912 1.00 96.50 87 ALA A N 1
ATOM 699 C CA . ALA A 1 87 ? 9.969 3.194 16.622 1.00 96.50 87 ALA A CA 1
ATOM 700 C C . ALA A 1 87 ? 9.650 4.577 17.222 1.00 96.50 87 ALA A C 1
ATOM 702 O O . ALA A 1 87 ? 10.160 4.920 18.283 1.00 96.50 87 ALA A O 1
ATOM 703 N N . GLY A 1 88 ? 8.752 5.334 16.584 1.00 95.81 88 GLY A N 1
ATOM 704 C CA . GLY A 1 88 ? 8.186 6.582 17.103 1.00 95.81 88 GLY A CA 1
ATOM 705 C C . GLY A 1 88 ? 7.103 6.412 18.178 1.00 95.81 88 GLY A C 1
ATOM 706 O O . GLY A 1 88 ? 6.471 7.398 18.549 1.00 95.81 88 GLY A O 1
ATOM 707 N N . GLY A 1 89 ? 6.853 5.191 18.665 1.00 94.62 89 GLY A N 1
ATOM 708 C CA . GLY A 1 89 ? 5.930 4.909 19.768 1.00 94.62 89 GLY A CA 1
ATOM 709 C C . GLY A 1 89 ? 4.463 4.717 19.372 1.00 94.62 89 GLY A C 1
ATOM 710 O O . GLY A 1 89 ? 3.611 4.611 20.253 1.00 94.62 89 GLY A O 1
ATOM 711 N N . ARG A 1 90 ? 4.134 4.661 18.073 1.00 93.94 90 ARG A N 1
ATOM 712 C CA . ARG A 1 90 ? 2.752 4.413 17.630 1.00 93.94 90 ARG A CA 1
ATOM 713 C C . ARG A 1 90 ? 2.415 2.917 17.679 1.00 93.94 90 ARG A C 1
ATOM 715 O O . ARG A 1 90 ? 3.258 2.101 17.298 1.00 93.94 90 ARG A O 1
ATOM 722 N N . PRO A 1 91 ? 1.181 2.535 18.059 1.00 93.12 91 PRO A N 1
ATOM 723 C CA . PRO A 1 91 ? 0.753 1.137 18.151 1.00 93.12 91 PRO A CA 1
ATOM 724 C C . PRO A 1 91 ? 0.388 0.563 16.768 1.00 93.12 91 PRO A C 1
ATOM 726 O O . PRO A 1 91 ? -0.710 0.050 16.556 1.00 93.12 91 PRO A O 1
ATOM 729 N N . VAL A 1 92 ? 1.302 0.685 15.800 1.00 95.19 92 VAL A N 1
ATOM 730 C CA . VAL A 1 92 ? 1.097 0.215 14.425 1.00 95.19 92 VAL A CA 1
ATOM 731 C C . VAL A 1 92 ? 1.418 -1.273 14.323 1.00 95.19 92 VAL A C 1
ATOM 733 O O . VAL A 1 92 ? 2.569 -1.682 14.452 1.00 95.19 92 VAL A O 1
ATOM 736 N N . SER A 1 93 ? 0.414 -2.087 14.020 1.00 92.31 93 SER A N 1
ATOM 737 C CA . SER A 1 93 ? 0.566 -3.470 13.583 1.00 92.31 93 SER A CA 1
ATOM 738 C C . SER A 1 93 ? 0.793 -3.560 12.069 1.00 92.31 93 SER A C 1
ATOM 740 O O . SER A 1 93 ? 0.265 -2.779 11.271 1.00 92.31 93 SER A O 1
ATOM 742 N N . GLY A 1 94 ? 1.551 -4.576 11.661 1.00 85.56 94 GLY A N 1
ATOM 743 C CA . GLY A 1 94 ? 1.800 -4.897 10.258 1.00 85.56 94 GLY A CA 1
ATOM 744 C C . GLY A 1 94 ? 2.998 -4.194 9.622 1.00 85.56 94 GLY A C 1
ATOM 745 O O . GLY A 1 94 ? 3.993 -3.948 10.313 1.00 85.56 94 GLY A O 1
ATOM 746 N N . PRO A 1 95 ? 2.963 -3.978 8.291 1.00 96.56 95 PRO A N 1
ATOM 747 C CA . PRO A 1 95 ? 1.768 -3.670 7.485 1.00 96.56 95 PRO A CA 1
ATOM 748 C C . PRO A 1 95 ? 1.016 -4.874 6.880 1.00 96.56 95 PRO A C 1
ATOM 750 O O . PRO A 1 95 ? 1.599 -5.920 6.601 1.00 96.56 95 PRO A O 1
ATOM 753 N N . ALA A 1 96 ? -0.278 -4.690 6.590 1.00 97.69 96 ALA A N 1
ATOM 754 C CA . ALA A 1 96 ? -1.070 -5.592 5.748 1.00 97.69 96 ALA A CA 1
ATOM 755 C C . ALA A 1 96 ? -0.940 -5.175 4.272 1.00 97.69 96 ALA A C 1
ATOM 757 O O . ALA A 1 96 ? -1.523 -4.178 3.839 1.00 97.69 96 ALA A O 1
ATOM 758 N N . LEU A 1 97 ? -0.153 -5.929 3.499 1.00 97.38 97 LEU A N 1
ATOM 759 C CA . LEU A 1 97 ? 0.174 -5.598 2.110 1.00 97.38 97 LEU A CA 1
ATOM 760 C C . LEU A 1 97 ? -0.521 -6.534 1.125 1.00 97.38 97 LEU A C 1
ATOM 762 O O . LEU A 1 97 ? -0.255 -7.734 1.080 1.00 97.38 97 LEU A O 1
ATOM 766 N N . PHE A 1 98 ? -1.354 -5.949 0.275 1.00 97.12 98 PHE A N 1
ATOM 767 C CA . PHE A 1 98 ? -1.963 -6.609 -0.866 1.00 97.12 98 PHE A CA 1
ATOM 768 C C . PHE A 1 98 ? -1.182 -6.211 -2.114 1.00 97.12 98 PHE A C 1
ATOM 770 O O . PHE A 1 98 ? -1.419 -5.155 -2.703 1.00 97.12 98 PHE A O 1
ATOM 777 N N . VAL A 1 99 ? -0.205 -7.046 -2.472 1.00 95.69 99 VAL A N 1
ATOM 778 C CA . VAL A 1 99 ? 0.689 -6.804 -3.608 1.00 95.69 99 VAL A CA 1
ATOM 779 C C . VAL A 1 99 ? 0.060 -7.362 -4.880 1.00 95.69 99 VAL A C 1
ATOM 781 O O . VAL A 1 99 ? -0.116 -8.574 -5.004 1.00 95.69 99 VAL A O 1
ATOM 784 N N . CYS A 1 100 ? -0.284 -6.480 -5.810 1.00 93.75 100 CYS A N 1
ATOM 785 C CA . CYS A 1 100 ? -0.733 -6.838 -7.143 1.00 93.75 100 CYS A CA 1
ATOM 786 C C . CYS A 1 100 ? 0.483 -7.244 -7.977 1.00 93.75 100 CYS A C 1
ATOM 788 O O . CYS A 1 100 ? 1.396 -6.443 -8.180 1.00 93.75 100 CYS A O 1
ATOM 790 N N . LYS A 1 101 ? 0.498 -8.489 -8.452 1.00 90.81 101 LYS A N 1
ATOM 791 C CA . LYS A 1 101 ? 1.523 -9.007 -9.363 1.00 90.81 101 LYS A CA 1
ATOM 792 C C . LYS A 1 101 ? 0.876 -9.539 -10.625 1.00 90.81 101 LYS A C 1
ATOM 794 O O . LYS A 1 101 ? -0.218 -10.099 -10.583 1.00 90.81 101 LYS A O 1
ATOM 799 N N . HIS A 1 102 ? 1.562 -9.385 -11.749 1.00 88.19 102 HIS A N 1
ATOM 800 C CA . HIS A 1 102 ? 1.119 -9.980 -13.001 1.00 88.19 102 HIS A CA 1
ATOM 801 C C . HIS A 1 102 ? 1.461 -11.470 -12.997 1.00 88.19 102 HIS A C 1
ATOM 803 O O . HIS A 1 102 ? 2.628 -11.834 -12.874 1.00 88.19 102 HIS A O 1
ATOM 809 N N . HIS A 1 103 ? 0.445 -12.325 -13.119 1.00 83.62 103 HIS A N 1
ATOM 810 C CA . HIS A 1 103 ? 0.634 -13.781 -13.136 1.00 83.62 103 HIS A CA 1
ATOM 811 C C . HIS A 1 103 ? 0.574 -14.374 -14.545 1.00 83.62 103 HIS A C 1
ATOM 813 O O . HIS A 1 103 ? 1.295 -15.322 -14.839 1.00 83.62 103 HIS A O 1
ATOM 819 N N . VAL A 1 104 ? -0.255 -13.810 -15.425 1.00 82.00 104 VAL A N 1
ATOM 820 C CA . VAL A 1 104 ? -0.387 -14.224 -16.830 1.00 82.00 104 VAL A CA 1
ATOM 821 C C . VAL A 1 104 ? -0.683 -13.002 -17.690 1.00 82.00 104 VAL A C 1
ATOM 823 O O . VAL A 1 104 ? -1.475 -12.171 -17.274 1.00 82.00 104 VAL A O 1
ATOM 826 N N . PHE A 1 105 ? -0.048 -12.877 -18.860 1.00 77.88 105 PHE A N 1
ATOM 827 C CA . PHE A 1 105 ? -0.367 -11.913 -19.934 1.00 77.88 105 PHE A CA 1
ATOM 828 C C . PHE A 1 105 ? -0.946 -10.543 -19.496 1.00 77.88 105 PHE A C 1
ATOM 830 O O . PHE A 1 105 ? -1.999 -10.131 -19.970 1.00 77.88 105 PHE A O 1
ATOM 837 N N . GLY A 1 106 ? -0.281 -9.827 -18.580 1.00 79.69 106 GLY A N 1
ATOM 838 C CA . GLY A 1 106 ? -0.729 -8.494 -18.140 1.00 79.69 106 GLY A CA 1
ATOM 839 C C . GLY A 1 106 ? -1.902 -8.473 -17.146 1.00 79.69 106 GLY A C 1
ATOM 840 O O . GLY A 1 106 ? -2.372 -7.400 -16.781 1.00 79.69 106 GLY A O 1
ATOM 841 N N . VAL A 1 107 ? -2.369 -9.632 -16.683 1.00 87.31 107 VAL A N 1
ATOM 842 C CA . VAL A 1 107 ? -3.421 -9.768 -15.672 1.00 87.31 107 VAL A CA 1
ATOM 843 C C . VAL A 1 107 ? -2.805 -9.696 -14.276 1.00 87.31 107 VAL A C 1
ATOM 845 O O . VAL A 1 107 ? -2.131 -10.628 -13.823 1.00 87.31 107 VAL A O 1
ATOM 848 N N . GLY A 1 108 ? -3.055 -8.577 -13.596 1.00 89.31 108 GLY A N 1
ATOM 849 C CA . GLY A 1 108 ? -2.691 -8.358 -12.199 1.00 89.31 108 GLY A CA 1
ATOM 850 C C . GLY A 1 108 ? -3.609 -9.105 -11.231 1.00 89.31 108 GLY A C 1
ATOM 851 O O . GLY A 1 108 ? -4.829 -9.110 -11.393 1.00 89.31 108 GLY A O 1
ATOM 852 N N . MET A 1 109 ? -3.024 -9.741 -10.218 1.00 92.19 109 MET A N 1
ATOM 853 C CA . MET A 1 109 ? -3.745 -10.485 -9.185 1.00 92.19 109 MET A CA 1
ATOM 854 C C . MET A 1 109 ? -3.096 -10.288 -7.813 1.00 92.19 109 MET A C 1
ATOM 856 O O . MET A 1 109 ? -1.901 -10.008 -7.707 1.00 92.19 109 MET A O 1
ATOM 860 N N . PHE A 1 110 ? -3.884 -10.497 -6.758 1.00 93.31 110 PHE A N 1
ATOM 861 C CA . PHE A 1 110 ? -3.381 -10.674 -5.398 1.00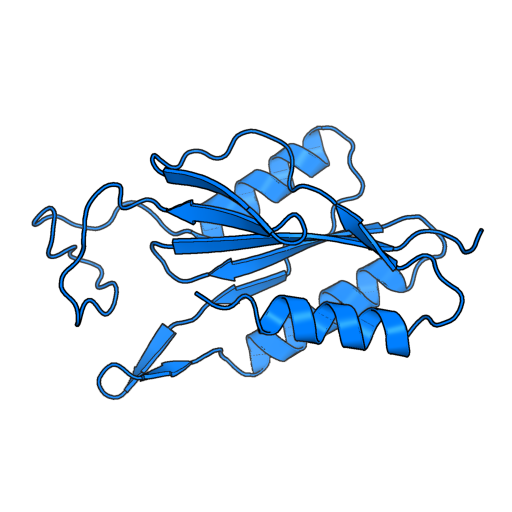 93.31 110 PHE A CA 1
ATOM 862 C C . PHE A 1 110 ? -3.290 -12.163 -5.087 1.00 93.31 110 PHE A C 1
ATOM 864 O O . PHE A 1 110 ? -4.232 -12.913 -5.352 1.00 93.31 110 PHE A O 1
ATOM 871 N N . ALA A 1 111 ? -2.187 -12.589 -4.480 1.00 92.94 111 ALA A N 1
ATOM 872 C CA . ALA A 1 111 ? -2.067 -13.960 -4.011 1.00 92.94 111 ALA A CA 1
ATOM 873 C C . ALA A 1 111 ? -3.061 -14.210 -2.859 1.00 92.94 111 ALA A C 1
ATOM 875 O O . ALA A 1 111 ? -3.153 -13.423 -1.913 1.00 92.94 111 ALA A O 1
ATOM 876 N N . ALA A 1 112 ? -3.852 -15.282 -2.950 1.00 94.69 112 ALA A N 1
ATOM 877 C CA . ALA A 1 112 ? -4.929 -15.553 -1.994 1.00 94.69 112 ALA A CA 1
ATOM 878 C C . ALA A 1 112 ? -4.417 -15.777 -0.558 1.00 94.69 112 ALA A C 1
ATOM 880 O O . ALA A 1 112 ? -5.089 -15.422 0.411 1.00 94.69 112 ALA A O 1
ATOM 881 N N . ASP A 1 113 ? -3.223 -16.344 -0.410 1.00 95.94 113 ASP A N 1
ATOM 882 C CA . ASP A 1 113 ? -2.530 -16.493 0.868 1.00 95.94 113 ASP A CA 1
ATOM 883 C C . ASP A 1 113 ? -2.156 -15.134 1.477 1.00 95.94 113 ASP A C 1
ATOM 885 O O . ASP A 1 113 ? -2.428 -14.915 2.658 1.00 95.94 113 ASP A O 1
ATOM 889 N N . ALA A 1 114 ? -1.647 -14.192 0.677 1.00 93.81 114 ALA A N 1
ATOM 890 C CA . ALA A 1 114 ? -1.378 -12.821 1.106 1.00 93.81 114 ALA A CA 1
ATOM 891 C C . ALA A 1 114 ? -2.667 -12.101 1.527 1.00 93.81 114 ALA A C 1
ATOM 893 O O . ALA A 1 114 ? -2.692 -11.427 2.558 1.00 93.81 114 ALA A O 1
ATOM 894 N N . VAL A 1 115 ? -3.769 -12.309 0.794 1.00 95.81 115 VAL A N 1
ATOM 895 C CA . VAL A 1 115 ? -5.082 -11.756 1.163 1.00 95.81 115 VAL A CA 1
ATOM 896 C C . VAL A 1 115 ? -5.535 -12.264 2.536 1.00 95.81 115 VAL A C 1
ATOM 898 O O . VAL A 1 115 ? -5.927 -11.478 3.401 1.00 95.81 115 VAL A O 1
ATOM 901 N N . ARG A 1 116 ? -5.445 -13.580 2.760 1.00 96.94 116 ARG A N 1
ATOM 902 C CA . ARG A 1 116 ? -5.799 -14.210 4.042 1.00 96.94 116 ARG A CA 1
ATOM 903 C C . ARG A 1 116 ? -4.866 -13.780 5.170 1.00 96.94 116 ARG A C 1
ATOM 905 O O . ARG A 1 116 ? -5.326 -13.582 6.291 1.00 96.94 116 ARG A O 1
ATOM 912 N N . ALA A 1 117 ? -3.572 -13.633 4.892 1.00 96.56 117 ALA A N 1
ATOM 913 C CA . ALA A 1 117 ? -2.594 -13.158 5.861 1.00 96.56 117 ALA A CA 1
ATOM 914 C C . ALA A 1 117 ? -2.883 -11.713 6.291 1.00 96.56 117 ALA A C 1
ATOM 916 O O . ALA A 1 117 ? -2.850 -11.435 7.486 1.00 96.56 117 ALA A O 1
ATOM 917 N N . GLY A 1 118 ? -3.246 -10.831 5.354 1.00 96.88 118 GLY A N 1
ATOM 918 C CA . GLY A 1 118 ? -3.629 -9.451 5.656 1.00 96.88 118 GLY A CA 1
ATOM 919 C C . GLY A 1 118 ? -4.866 -9.346 6.554 1.00 96.88 118 GLY A C 1
ATOM 920 O O . GLY A 1 118 ? -4.837 -8.622 7.545 1.00 96.88 118 GLY A O 1
ATOM 921 N N . ASP A 1 119 ? -5.937 -10.098 6.269 1.00 97.12 119 ASP A N 1
ATOM 922 C CA . ASP A 1 119 ? -7.129 -10.101 7.142 1.00 97.12 119 ASP A CA 1
ATOM 923 C C . ASP A 1 119 ? -6.846 -10.709 8.518 1.00 97.12 119 ASP A C 1
ATOM 925 O O . ASP A 1 119 ? -7.332 -10.195 9.523 1.00 97.12 119 ASP A O 1
ATOM 929 N N . ARG A 1 120 ? -6.039 -11.774 8.578 1.00 96.94 120 ARG A N 1
ATOM 930 C CA . ARG A 1 120 ? -5.623 -12.371 9.850 1.00 96.94 120 ARG A CA 1
ATOM 931 C C . ARG A 1 120 ? -4.816 -11.388 10.696 1.00 96.94 120 ARG A C 1
ATOM 933 O O . ARG A 1 120 ? -5.095 -11.272 11.879 1.00 96.94 120 ARG A O 1
ATOM 940 N N . LEU A 1 121 ? -3.901 -10.635 10.092 1.00 96.69 121 LEU A N 1
ATOM 941 C CA . LEU A 1 121 ? -3.136 -9.597 10.784 1.00 96.69 121 LEU A CA 1
ATOM 942 C C . LEU A 1 121 ? -4.056 -8.538 11.398 1.00 96.69 121 LEU A C 1
ATOM 944 O O . LEU A 1 121 ? -3.905 -8.182 12.562 1.00 96.69 121 LEU A O 1
ATOM 948 N N . VAL A 1 122 ? -5.047 -8.068 10.636 1.00 95.94 122 VAL A N 1
ATOM 949 C CA . VAL A 1 122 ? -6.044 -7.109 11.137 1.00 95.94 122 VAL A CA 1
ATOM 950 C C . VAL A 1 122 ? -6.843 -7.722 12.286 1.00 95.94 122 VAL A C 1
ATOM 952 O O . VAL A 1 122 ? -7.067 -7.060 13.294 1.00 95.94 122 VAL A O 1
ATOM 955 N N . GLN A 1 123 ? -7.255 -8.987 12.152 1.00 95.62 123 GLN A N 1
ATOM 956 C CA . GLN A 1 123 ? -7.955 -9.733 13.197 1.00 95.62 123 GLN A CA 1
ATOM 957 C C . GLN A 1 123 ? -7.133 -9.852 14.484 1.00 95.62 123 GLN A C 1
ATOM 959 O O . GLN A 1 123 ? -7.680 -9.621 15.559 1.00 95.62 123 GLN A O 1
ATOM 964 N N . GLU A 1 124 ? -5.856 -10.204 14.378 1.00 94.50 124 GLU A N 1
ATOM 965 C CA . GLU A 1 124 ? -4.935 -10.335 15.508 1.00 94.50 124 GLU A CA 1
ATOM 966 C C . GLU A 1 124 ? -4.729 -8.978 16.195 1.00 94.50 124 GLU A C 1
ATOM 968 O O . GLU A 1 124 ? -4.959 -8.875 17.399 1.00 94.50 124 GLU A O 1
ATOM 973 N N . ALA A 1 125 ? -4.443 -7.917 15.432 1.00 92.56 125 ALA A N 1
ATOM 974 C CA . ALA A 1 125 ? -4.288 -6.556 15.957 1.00 92.56 125 ALA A CA 1
ATOM 975 C C . ALA A 1 125 ? -5.555 -6.047 16.671 1.00 92.56 125 ALA A C 1
ATOM 977 O O . ALA A 1 125 ? -5.485 -5.382 17.700 1.00 92.56 125 ALA A O 1
ATOM 978 N N . GLY A 1 126 ? -6.735 -6.384 16.144 1.00 90.75 126 GLY A N 1
ATOM 979 C CA . GLY A 1 126 ? -8.022 -6.029 16.741 1.00 90.75 126 GLY A CA 1
ATOM 980 C C . GLY A 1 126 ? -8.542 -7.002 17.806 1.00 90.75 126 GLY A C 1
ATOM 981 O O . GLY A 1 126 ? -9.659 -6.813 18.293 1.00 90.75 126 GLY A O 1
ATOM 982 N N . SER A 1 127 ? -7.807 -8.062 18.149 1.00 87.50 127 SER A N 1
ATOM 983 C CA . SER A 1 127 ? -8.240 -9.028 19.172 1.00 87.50 127 SER A CA 1
ATOM 984 C C . SER A 1 127 ? -8.026 -8.514 20.597 1.00 87.50 127 SER A C 1
ATOM 986 O O . SER A 1 127 ? -8.757 -8.888 21.514 1.00 87.50 127 SER A O 1
ATOM 988 N N . GLU A 1 128 ? -7.078 -7.596 20.768 1.00 80.19 128 GLU A N 1
ATOM 989 C CA . GLU A 1 128 ? -6.797 -6.941 22.037 1.00 80.19 128 GLU A CA 1
ATOM 990 C C . GLU A 1 128 ? -7.796 -5.812 22.324 1.00 80.19 128 GLU A C 1
ATOM 992 O O . GLU A 1 128 ? -8.338 -5.171 21.418 1.00 80.19 128 GLU A O 1
ATOM 997 N N . SER A 1 129 ? -8.031 -5.534 23.609 1.00 78.31 129 SER A N 1
ATOM 998 C CA . SER A 1 129 ? -8.878 -4.417 24.053 1.00 78.31 129 SER A CA 1
ATOM 999 C C . SER A 1 129 ? -8.203 -3.049 23.899 1.00 78.31 129 SER A C 1
ATOM 1001 O O . SER A 1 129 ? -8.878 -2.017 23.977 1.00 78.31 129 SER A O 1
AT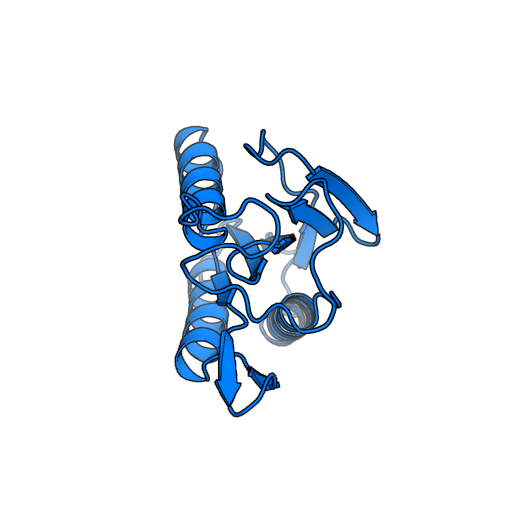OM 1003 N N . ALA A 1 130 ? -6.886 -3.036 23.680 1.00 86.44 130 ALA A N 1
ATOM 1004 C CA . ALA A 1 130 ? -6.109 -1.836 23.429 1.00 86.44 130 ALA A CA 1
ATOM 1005 C C . ALA A 1 130 ? -6.432 -1.229 22.046 1.00 86.44 130 ALA A C 1
ATOM 1007 O O . ALA A 1 130 ? -6.866 -1.941 21.130 1.00 86.44 130 ALA A O 1
ATOM 1008 N N . PRO A 1 131 ? -6.244 0.093 21.877 1.00 90.94 131 PRO A N 1
ATOM 1009 C CA . PRO A 1 131 ? -6.260 0.712 20.562 1.00 90.94 131 PRO A CA 1
ATOM 1010 C C . PRO A 1 131 ? -5.174 0.122 19.658 1.00 90.94 131 PRO A C 1
ATOM 1012 O O . PRO A 1 131 ? -4.034 -0.036 20.092 1.00 90.94 131 PRO A O 1
ATOM 1015 N N . ALA A 1 132 ? -5.520 -0.151 18.403 1.00 93.75 132 ALA A N 1
ATOM 1016 C CA . ALA A 1 132 ? -4.584 -0.650 17.402 1.00 93.75 132 ALA A CA 1
ATOM 1017 C C . ALA A 1 132 ? -4.657 0.186 16.125 1.00 93.75 132 ALA A C 1
ATOM 1019 O O . ALA A 1 132 ? -5.737 0.606 15.699 1.00 93.75 132 ALA A O 1
ATOM 1020 N N . GLU A 1 133 ? -3.507 0.393 15.494 1.00 96.56 133 GLU A N 1
ATOM 1021 C CA . GLU A 1 133 ? -3.395 0.994 14.171 1.00 96.56 133 GLU A CA 1
ATOM 1022 C C . GLU A 1 133 ? -2.860 -0.052 13.196 1.00 96.56 133 GLU A C 1
ATOM 1024 O O . GLU A 1 133 ? -1.942 -0.793 13.523 1.00 96.56 133 GLU A O 1
ATOM 1029 N N . ILE A 1 134 ? -3.401 -0.134 11.986 1.00 97.62 134 ILE A N 1
ATOM 1030 C CA . ILE A 1 134 ? -2.950 -1.086 10.974 1.00 97.62 134 ILE A CA 1
ATOM 1031 C C . ILE A 1 134 ? -2.674 -0.320 9.691 1.00 97.62 134 ILE A C 1
ATOM 1033 O O . ILE A 1 134 ? -3.586 0.249 9.086 1.00 97.62 134 ILE A O 1
ATOM 1037 N N . LEU A 1 135 ? -1.410 -0.316 9.264 1.00 97.75 135 LEU A N 1
ATOM 1038 C CA . LEU A 1 135 ? -1.040 0.222 7.960 1.00 97.75 135 LEU A CA 1
ATOM 1039 C C . LEU A 1 135 ? -1.445 -0.785 6.883 1.00 97.75 135 LEU A C 1
ATOM 1041 O O . LEU A 1 135 ? -0.973 -1.924 6.879 1.00 97.75 135 LEU A O 1
ATOM 1045 N N . VAL A 1 136 ? -2.321 -0.364 5.976 1.00 97.94 136 VAL A N 1
ATOM 1046 C CA . VAL A 1 136 ? -2.845 -1.203 4.899 1.00 97.94 136 VAL A CA 1
ATOM 1047 C C . VAL A 1 136 ? -2.414 -0.629 3.560 1.00 97.94 136 VAL A C 1
ATOM 1049 O O . VAL A 1 136 ? -2.612 0.554 3.299 1.00 97.94 136 VAL A O 1
ATOM 1052 N N . GLY A 1 137 ? -1.849 -1.475 2.701 1.00 97.25 137 GLY A N 1
ATOM 1053 C CA . GLY A 1 137 ? -1.427 -1.088 1.360 1.00 97.25 137 GLY A CA 1
ATOM 1054 C C . GLY A 1 137 ? -2.048 -1.974 0.292 1.00 97.25 137 GLY A C 1
ATOM 1055 O O . GLY A 1 137 ? -1.964 -3.197 0.365 1.00 97.25 137 GLY A O 1
ATOM 1056 N N . THR A 1 138 ? -2.646 -1.370 -0.733 1.00 97.38 138 THR A N 1
ATOM 1057 C CA . THR A 1 138 ? -2.810 -2.017 -2.040 1.00 97.38 138 THR A CA 1
ATOM 1058 C C . THR A 1 138 ? -1.711 -1.462 -2.915 1.00 97.38 138 THR A C 1
ATOM 1060 O O . THR A 1 138 ? -1.686 -0.259 -3.168 1.00 97.38 138 THR A O 1
ATOM 1063 N N . ILE A 1 139 ? -0.772 -2.311 -3.308 1.00 96.81 139 ILE A N 1
ATOM 1064 C CA . ILE A 1 139 ? 0.487 -1.868 -3.903 1.00 96.81 139 ILE A CA 1
ATOM 1065 C C . ILE A 1 139 ? 0.873 -2.747 -5.086 1.00 96.81 139 ILE A C 1
ATOM 1067 O O . ILE A 1 139 ? 0.434 -3.888 -5.187 1.00 96.81 139 ILE A O 1
ATOM 1071 N N . SER A 1 140 ? 1.715 -2.221 -5.956 1.00 95.06 140 SER A N 1
ATOM 1072 C CA . SER A 1 140 ? 2.542 -2.985 -6.886 1.00 95.06 140 SER A CA 1
ATOM 1073 C C . SER A 1 140 ? 4.015 -2.825 -6.481 1.00 95.06 140 SER A C 1
ATOM 1075 O O . SER A 1 140 ? 4.283 -2.476 -5.333 1.00 95.06 140 SER A O 1
ATOM 1077 N N . SER A 1 141 ? 4.982 -3.078 -7.361 1.00 95.44 141 SER A N 1
ATOM 1078 C CA . SER A 1 141 ? 6.389 -2.744 -7.099 1.00 95.44 141 SER A CA 1
ATOM 1079 C C . SER A 1 141 ? 6.641 -1.231 -7.169 1.00 95.44 141 SER A C 1
ATOM 1081 O O . SER A 1 141 ? 7.477 -0.720 -6.423 1.00 95.44 141 SER A O 1
ATOM 1083 N N . CYS A 1 142 ? 5.911 -0.499 -8.017 1.00 95.56 142 CYS A N 1
ATOM 1084 C CA . CYS A 1 142 ? 6.153 0.926 -8.289 1.00 95.56 142 CYS A CA 1
ATOM 1085 C C . CYS A 1 142 ? 5.138 1.896 -7.660 1.00 95.56 142 CYS A C 1
ATOM 1087 O O . CYS A 1 142 ? 5.477 3.063 -7.436 1.00 95.56 142 CYS A O 1
ATOM 1089 N N . HIS A 1 143 ? 3.900 1.461 -7.407 1.00 95.62 143 HIS A N 1
ATOM 1090 C CA . HIS A 1 143 ? 2.797 2.333 -6.982 1.00 95.62 143 HIS A CA 1
ATOM 1091 C C . HIS A 1 143 ? 2.093 1.792 -5.737 1.00 95.62 143 HIS A C 1
ATOM 1093 O O . HIS A 1 143 ? 2.005 0.582 -5.533 1.00 95.62 143 HIS A O 1
ATOM 1099 N N . GLY A 1 144 ? 1.530 2.684 -4.923 1.00 96.25 144 GLY A N 1
ATOM 1100 C CA . GLY A 1 144 ? 0.776 2.302 -3.736 1.00 96.25 144 GLY A CA 1
ATOM 1101 C C . GLY A 1 144 ? -0.393 3.229 -3.436 1.00 96.25 144 GLY A C 1
ATOM 1102 O O . GLY A 1 144 ? -0.305 4.444 -3.603 1.00 96.25 144 GLY A O 1
ATOM 1103 N N . ALA A 1 145 ? -1.490 2.633 -2.977 1.00 97.62 145 ALA A N 1
ATOM 1104 C CA . ALA A 1 145 ? -2.540 3.303 -2.226 1.00 97.62 145 ALA A CA 1
ATOM 1105 C C . ALA A 1 145 ? -2.465 2.789 -0.786 1.00 97.62 145 ALA A C 1
ATOM 1107 O O . ALA A 1 145 ? -2.472 1.570 -0.576 1.00 97.62 145 ALA A O 1
ATOM 1108 N N . LEU A 1 146 ? -2.326 3.709 0.165 1.00 97.75 146 LEU A N 1
ATOM 1109 C CA . LEU A 1 146 ? -2.105 3.410 1.575 1.00 97.75 146 LEU A CA 1
ATOM 1110 C C . LEU A 1 146 ? -3.188 4.065 2.433 1.00 97.75 146 LEU A C 1
ATOM 1112 O O . LEU A 1 146 ? -3.512 5.236 2.237 1.00 97.75 146 LEU A O 1
ATOM 1116 N N . ASN A 1 147 ? -3.665 3.348 3.442 1.00 97.31 147 ASN A N 1
ATOM 1117 C CA . ASN A 1 147 ? -4.534 3.877 4.489 1.00 97.31 147 ASN A CA 1
ATOM 1118 C C . ASN A 1 147 ? -4.077 3.382 5.861 1.00 97.31 147 ASN A C 1
ATOM 1120 O O . ASN A 1 147 ? -3.492 2.302 5.987 1.00 97.31 147 ASN A O 1
ATOM 1124 N N . LEU A 1 148 ? -4.391 4.158 6.900 1.00 97.50 148 LEU A N 1
ATOM 1125 C CA . LEU A 1 148 ? -4.240 3.732 8.283 1.00 97.50 148 LEU A CA 1
ATOM 1126 C C . LEU A 1 148 ? -5.618 3.369 8.844 1.00 97.50 148 LEU A C 1
ATOM 1128 O O . LEU A 1 148 ? -6.475 4.234 9.013 1.00 97.50 148 LEU A O 1
ATOM 1132 N N . LEU A 1 149 ? -5.834 2.083 9.108 1.00 97.38 149 LEU A N 1
ATOM 1133 C CA . LEU A 1 149 ? -7.018 1.597 9.811 1.00 97.38 149 LEU A CA 1
ATOM 1134 C C . LEU A 1 149 ? -6.797 1.738 11.316 1.00 97.38 149 LEU A C 1
ATOM 1136 O O . LEU A 1 149 ? -5.780 1.279 11.828 1.00 97.38 149 LEU A O 1
ATOM 1140 N N . THR A 1 150 ? -7.761 2.300 12.028 1.00 96.38 150 THR A N 1
ATOM 1141 C CA . THR A 1 150 ? -7.723 2.448 13.487 1.00 96.38 150 THR A CA 1
ATOM 1142 C C . THR A 1 150 ? -8.849 1.652 14.129 1.00 96.38 150 THR A C 1
ATOM 1144 O O . THR A 1 150 ? -10.010 1.723 13.720 1.00 96.38 150 THR A O 1
ATOM 1147 N N . LEU A 1 151 ? -8.502 0.888 15.163 1.00 94.19 151 LEU A N 1
ATOM 1148 C CA . LEU A 1 151 ? -9.424 0.107 15.979 1.00 94.19 151 LEU A CA 1
ATOM 1149 C C . LEU A 1 151 ? -9.342 0.607 17.422 1.00 94.19 151 LEU A C 1
ATOM 1151 O O . LEU A 1 151 ? -8.440 0.240 18.168 1.00 94.19 151 LEU A O 1
ATOM 1155 N N . GLY A 1 152 ? -10.284 1.450 17.831 1.00 87.75 152 GLY A N 1
ATOM 1156 C CA . GLY A 1 152 ? -10.373 1.988 19.188 1.00 87.75 152 GLY A CA 1
ATOM 1157 C C . GLY A 1 152 ? -11.225 1.133 20.128 1.00 87.75 152 GLY A C 1
ATOM 1158 O O . GLY A 1 152 ? -11.773 0.092 19.745 1.00 87.75 152 GLY A O 1
ATOM 1159 N N . ARG A 1 153 ? -11.364 1.596 21.374 1.00 68.75 153 ARG A N 1
ATOM 1160 C CA . ARG A 1 153 ? -12.464 1.164 22.252 1.00 68.75 153 ARG A CA 1
ATOM 1161 C C . ARG A 1 153 ? -13.763 1.810 21.758 1.00 68.75 153 ARG A C 1
ATOM 1163 O O . ARG A 1 153 ? -13.712 2.833 21.076 1.00 68.75 153 ARG A O 1
ATOM 1170 N N . ALA A 1 154 ? -14.908 1.192 22.037 1.00 60.53 154 ALA A N 1
ATOM 1171 C CA . ALA A 1 154 ? -16.186 1.873 21.836 1.00 60.53 154 ALA A CA 1
ATOM 1172 C C . ALA A 1 154 ? -16.194 3.193 22.636 1.00 60.53 154 ALA A C 1
ATOM 1174 O O . ALA A 1 154 ? -15.590 3.213 23.716 1.00 60.53 154 ALA A O 1
ATOM 1175 N N . PRO A 1 155 ? -16.812 4.263 22.108 1.00 54.31 155 PRO A N 1
ATOM 1176 C CA . PRO A 1 155 ? -17.107 5.450 22.903 1.00 54.31 155 PRO A CA 1
ATOM 1177 C C . PRO A 1 155 ? -17.999 5.115 24.105 1.00 54.31 155 PRO A C 1
ATOM 1179 O O . PRO A 1 155 ? -18.777 4.134 24.017 1.00 54.31 155 PRO A O 1
#

Foldseek 3Di:
DPQVLVVVLLVVLCVVCVQWDKAWAALDDDQPAPDWDADPRNKIKGFNDPDDADPLCQPDQQGPVVRGGDPFFPVVSLVVSLVVCVVVVAQEFDALEQEFHDDPDSDTDGDVVSSVVSSVSVVVQQVDQAKHWYWYWDYYRTIIIIIIIIIHGGD

Radius of gyration: 16.04 Å; chains: 1; bounding box: 38×29×45 Å